Protein AF-A0A170SFW2-F1 (afdb_monomer_lite)

pLDDT: mean 87.63, std 12.03, range [42.94, 97.19]

Secondary structure (DSSP, 8-state):
----PPEEEEE-TT--EEEEEEETTEEEEEEE-SSS--GGGS-HHHHHHHTTS--SPPPS--SS------TTSTT---------

Organism: Ehrlichia ruminantium (NCBI:txid779)

Sequence (84 aa):
MLRKNKQLVGKDILGNRYYNSLTKTGEKRWVIYNGKVDPTKVPALWHIWLHYTDNQLPKLAEKNPHAPNLTGTKYAYHPQKF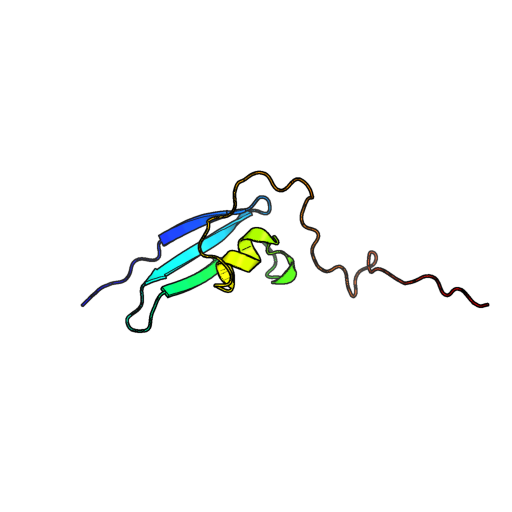FK

Structure (mmCIF, N/CA/C/O backbone):
data_AF-A0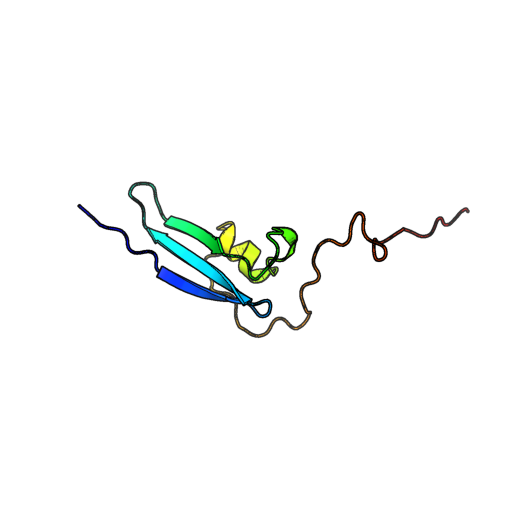A170SFW2-F1
#
_entry.id   AF-A0A170SFW2-F1
#
loop_
_atom_site.group_PDB
_atom_site.id
_atom_site.type_symbol
_atom_site.label_atom_id
_atom_site.label_alt_id
_atom_site.label_comp_id
_atom_site.label_asym_id
_atom_site.label_entity_id
_atom_site.label_seq_id
_atom_site.pdbx_PDB_ins_code
_atom_site.Cartn_x
_atom_site.Cartn_y
_atom_site.Cartn_z
_atom_site.occupancy
_atom_site.B_iso_or_equiv
_atom_site.auth_seq_id
_atom_site.auth_comp_id
_atom_site.auth_asym_id
_atom_site.auth_atom_id
_atom_site.pdbx_PDB_model_num
ATOM 1 N N . MET A 1 1 ? -18.433 -3.502 22.601 1.00 42.94 1 MET A N 1
ATOM 2 C CA . MET A 1 1 ? -17.439 -4.324 21.870 1.00 42.94 1 MET A CA 1
ATOM 3 C C . MET A 1 1 ? -17.530 -3.962 20.385 1.00 42.94 1 MET A C 1
ATOM 5 O O . MET A 1 1 ? -18.417 -4.452 19.707 1.00 42.94 1 MET A O 1
ATOM 9 N N . LEU A 1 2 ? -16.726 -3.015 19.881 1.00 51.91 2 LEU A N 1
ATOM 10 C CA . LEU A 1 2 ? -16.830 -2.575 18.477 1.00 51.91 2 LEU A CA 1
ATOM 11 C C . LEU A 1 2 ? -16.245 -3.651 17.554 1.00 51.91 2 LEU A C 1
ATOM 13 O O . LEU A 1 2 ? -15.028 -3.745 17.392 1.00 51.91 2 LEU A O 1
ATOM 17 N N . ARG A 1 3 ? -17.121 -4.477 16.976 1.00 48.34 3 ARG A N 1
ATOM 18 C CA . ARG A 1 3 ? -16.795 -5.401 15.888 1.00 48.34 3 ARG A CA 1
ATOM 19 C C . ARG A 1 3 ? -16.528 -4.546 14.648 1.00 48.34 3 ARG A C 1
ATOM 21 O O . ARG A 1 3 ? -17.444 -4.016 14.031 1.00 48.34 3 ARG A O 1
ATOM 28 N N . LYS A 1 4 ? -15.251 -4.292 14.379 1.00 58.47 4 LYS A N 1
ATOM 29 C CA . LYS A 1 4 ? -14.809 -3.364 13.339 1.00 58.47 4 LYS A CA 1
ATOM 30 C C . LYS A 1 4 ? -14.824 -4.081 11.997 1.00 58.47 4 LYS A C 1
ATOM 32 O O . LYS A 1 4 ? -13.962 -4.903 11.697 1.00 58.47 4 LYS A O 1
ATOM 37 N N . ASN A 1 5 ? -15.875 -3.811 11.233 1.00 70.62 5 ASN A N 1
ATOM 38 C CA . ASN A 1 5 ? -16.046 -4.357 9.899 1.00 70.62 5 ASN A CA 1
ATOM 39 C C . ASN A 1 5 ? -14.888 -3.895 9.006 1.00 70.62 5 ASN A C 1
ATOM 41 O O . ASN A 1 5 ? -14.410 -2.763 9.094 1.00 70.62 5 ASN A O 1
ATOM 45 N N . LYS A 1 6 ? -14.408 -4.812 8.172 1.00 81.25 6 LYS A N 1
ATOM 46 C CA . LYS A 1 6 ? -13.493 -4.521 7.072 1.00 81.25 6 LYS A CA 1
ATOM 47 C C . LYS A 1 6 ? -14.274 -3.736 6.020 1.00 81.25 6 LYS A C 1
ATOM 49 O O . LYS A 1 6 ? -15.227 -4.276 5.465 1.00 81.25 6 LYS A O 1
ATOM 54 N N . GLN A 1 7 ? -13.877 -2.497 5.746 1.00 92.69 7 GLN A N 1
ATOM 55 C CA . GLN A 1 7 ? -14.510 -1.664 4.727 1.00 92.69 7 GLN A CA 1
ATOM 56 C C . GLN A 1 7 ? -13.662 -1.678 3.457 1.00 92.69 7 GLN A C 1
ATOM 58 O O . GLN A 1 7 ? -12.454 -1.451 3.507 1.00 92.69 7 GLN A O 1
ATOM 63 N N . LEU A 1 8 ? -14.286 -1.992 2.318 1.00 94.56 8 LEU A N 1
ATOM 64 C CA . LEU A 1 8 ? -13.661 -1.814 1.009 1.00 94.56 8 LEU A CA 1
ATOM 65 C C . LEU A 1 8 ? -13.616 -0.316 0.708 1.00 94.56 8 LEU A C 1
ATOM 67 O O . LEU A 1 8 ? -14.656 0.335 0.674 1.00 94.56 8 LEU A O 1
ATOM 71 N N . VAL A 1 9 ? -12.412 0.202 0.497 1.00 95.00 9 VAL A N 1
ATOM 72 C CA . VAL A 1 9 ? -12.161 1.620 0.223 1.00 95.00 9 VAL A CA 1
ATOM 73 C C . VAL A 1 9 ? -12.147 1.880 -1.279 1.00 95.00 9 VAL A C 1
ATOM 75 O O . VAL A 1 9 ? -12.708 2.863 -1.747 1.00 95.00 9 VAL A O 1
ATOM 78 N N . GLY A 1 10 ? -11.535 0.981 -2.050 1.00 94.00 10 GLY A N 1
ATOM 79 C CA . GLY A 1 10 ? -11.498 1.105 -3.499 1.00 94.00 10 GLY A CA 1
ATOM 80 C C . GLY A 1 10 ? -10.706 0.002 -4.182 1.00 94.00 10 GLY A C 1
ATOM 81 O O . GLY A 1 10 ? -10.234 -0.952 -3.553 1.00 94.00 10 GLY A O 1
ATOM 82 N N . LYS A 1 11 ? -10.594 0.138 -5.500 1.00 94.12 11 LYS A N 1
ATOM 83 C CA . LYS A 1 11 ? -9.869 -0.766 -6.388 1.00 94.12 11 LYS A CA 1
ATOM 84 C C . LYS A 1 11 ? -9.023 0.073 -7.343 1.00 94.12 11 LYS A C 1
ATOM 86 O O . LYS A 1 11 ? -9.507 1.092 -7.829 1.00 94.12 11 LYS A O 1
ATOM 91 N N . ASP A 1 12 ? -7.790 -0.343 -7.599 1.00 91.81 12 ASP A N 1
ATOM 92 C CA . ASP A 1 12 ? -6.943 0.307 -8.603 1.00 91.81 12 ASP A CA 1
ATOM 93 C C . ASP A 1 12 ? -7.142 -0.272 -10.017 1.00 91.81 12 ASP A C 1
ATOM 95 O O . ASP A 1 12 ? -7.900 -1.225 -10.231 1.00 91.81 12 ASP A O 1
ATOM 99 N N . ILE A 1 13 ? -6.433 0.303 -10.991 1.00 87.88 13 ILE A N 1
ATOM 100 C CA . ILE A 1 13 ? -6.464 -0.121 -12.398 1.00 87.88 13 ILE A CA 1
ATOM 101 C C . ILE A 1 13 ? -5.906 -1.537 -12.622 1.00 87.88 13 ILE A C 1
ATOM 103 O O . ILE A 1 13 ? -6.290 -2.203 -13.579 1.00 87.88 13 ILE A O 1
ATOM 107 N N . LEU A 1 14 ? -5.025 -2.015 -11.737 1.00 89.69 14 LEU A N 1
ATOM 108 C CA . LEU A 1 14 ? -4.435 -3.359 -11.790 1.00 89.69 14 LEU A CA 1
ATOM 109 C C . LEU A 1 14 ? -5.334 -4.403 -11.111 1.00 89.69 14 LEU A C 1
ATOM 111 O O . LEU A 1 14 ? -5.119 -5.611 -11.224 1.00 89.69 14 LEU A O 1
ATOM 115 N N . GLY A 1 15 ? -6.371 -3.934 -10.427 1.00 92.31 15 GLY A N 1
ATOM 116 C CA . GLY A 1 15 ? -7.381 -4.706 -9.741 1.00 92.31 15 GLY A CA 1
ATOM 117 C C . GLY A 1 15 ? -7.091 -5.019 -8.279 1.00 92.31 15 GLY A C 1
ATOM 118 O O . GLY A 1 15 ? -7.858 -5.780 -7.679 1.00 92.31 15 GLY A O 1
ATOM 119 N N . ASN A 1 16 ? -6.043 -4.439 -7.693 1.00 95.38 16 ASN A N 1
ATOM 120 C CA . ASN A 1 16 ? -5.783 -4.547 -6.263 1.00 95.38 16 ASN A CA 1
ATOM 121 C C . ASN A 1 16 ? -6.922 -3.874 -5.489 1.00 95.38 16 ASN A C 1
ATOM 123 O O . ASN A 1 16 ? -7.429 -2.826 -5.889 1.00 95.38 16 ASN A O 1
ATOM 127 N N . ARG A 1 17 ? -7.346 -4.486 -4.381 1.00 96.12 17 ARG A N 1
ATOM 128 C CA . ARG A 1 17 ? -8.444 -3.989 -3.540 1.00 96.12 17 ARG A CA 1
ATOM 129 C C . ARG A 1 17 ? -7.904 -3.479 -2.217 1.00 96.12 17 ARG A C 1
ATOM 131 O O . ARG A 1 17 ? -7.217 -4.217 -1.512 1.00 96.12 17 ARG A O 1
ATOM 138 N N . TYR A 1 18 ? -8.274 -2.260 -1.863 1.00 96.50 18 TYR A N 1
ATOM 139 C CA . TYR A 1 18 ? -7.791 -1.566 -0.677 1.00 96.50 18 TYR A CA 1
ATOM 140 C C . TYR A 1 18 ? -8.872 -1.535 0.384 1.00 96.50 18 TYR A C 1
ATOM 142 O O . TYR A 1 18 ? -10.043 -1.290 0.091 1.00 96.50 18 TYR A O 1
ATOM 150 N N . TYR A 1 19 ? -8.475 -1.800 1.620 1.00 96.31 19 TYR A N 1
ATOM 151 C CA . TYR A 1 19 ? -9.379 -1.888 2.751 1.00 96.31 19 TYR A CA 1
ATOM 152 C C . TYR A 1 19 ? -8.852 -1.072 3.910 1.00 96.31 19 TYR A C 1
ATOM 154 O O . TYR A 1 19 ? -7.639 -0.956 4.101 1.00 96.31 19 TYR A O 1
ATOM 162 N N . ASN A 1 20 ? -9.775 -0.586 4.725 1.00 95.38 20 ASN A N 1
ATOM 163 C CA . ASN A 1 20 ? -9.452 -0.079 6.035 1.00 95.38 20 ASN A CA 1
ATOM 164 C C . ASN A 1 20 ? -10.376 -0.663 7.101 1.00 95.38 20 ASN A C 1
ATOM 166 O O . ASN A 1 20 ? -11.427 -1.259 6.842 1.00 95.38 20 ASN A O 1
ATOM 170 N N . SER A 1 21 ? -9.931 -0.525 8.338 1.00 94.06 21 SER A N 1
ATOM 171 C CA . SER A 1 21 ? -10.758 -0.764 9.502 1.00 94.06 21 SER A CA 1
ATOM 172 C C . SER A 1 21 ? -10.218 0.062 10.652 1.00 94.06 21 SER A C 1
ATOM 174 O O . SER A 1 21 ? -9.022 0.041 10.947 1.00 94.06 21 SER A O 1
ATOM 176 N N . LEU A 1 22 ? -11.095 0.794 11.329 1.00 91.62 22 LEU A N 1
ATOM 177 C CA . LEU A 1 22 ? -10.729 1.426 12.588 1.00 91.62 22 LEU A CA 1
ATOM 178 C C . LEU A 1 22 ? -10.409 0.303 13.576 1.00 91.62 22 LEU A C 1
ATOM 180 O O . LEU A 1 22 ? -11.211 -0.602 13.698 1.00 91.62 22 LEU A O 1
ATOM 184 N N . THR A 1 23 ? -9.365 0.389 14.396 1.00 87.88 23 THR A N 1
ATOM 185 C CA . THR A 1 23 ? -9.085 -0.516 15.540 1.00 87.88 23 THR A CA 1
ATOM 186 C C . THR A 1 23 ? -9.087 0.243 16.866 1.00 87.88 23 THR A C 1
ATOM 188 O O . THR A 1 23 ? -9.384 1.435 16.868 1.00 87.88 23 THR A O 1
ATOM 191 N N . LYS A 1 24 ? -8.897 -0.427 18.012 1.00 87.69 24 LYS A N 1
ATOM 192 C CA . LYS A 1 24 ? -8.755 0.286 19.299 1.00 87.69 24 LYS A CA 1
ATOM 193 C C . LYS A 1 24 ? -7.509 1.181 19.313 1.00 87.69 24 LYS A C 1
ATOM 195 O O . LYS A 1 24 ? -7.492 2.172 20.023 1.00 87.69 24 LYS A O 1
ATOM 200 N N . THR A 1 25 ? -6.502 0.830 18.516 1.00 88.50 25 THR A N 1
ATOM 201 C CA . THR A 1 25 ? -5.194 1.492 18.450 1.00 88.50 25 THR A CA 1
ATOM 202 C C . THR A 1 25 ? -5.057 2.411 17.230 1.00 88.50 25 THR A C 1
ATOM 204 O O . THR A 1 25 ? -3.943 2.754 16.864 1.00 88.50 25 THR A O 1
ATOM 207 N N . GLY A 1 26 ? -6.161 2.763 16.558 1.00 89.19 26 GLY A N 1
ATOM 208 C CA . GLY A 1 26 ? -6.153 3.595 15.344 1.00 89.19 26 GLY A CA 1
ATOM 209 C C . GLY A 1 26 ? -6.602 2.862 14.078 1.00 89.19 26 GLY A C 1
ATOM 210 O O . GLY A 1 26 ? -7.014 1.702 14.130 1.00 89.19 26 GLY A O 1
ATOM 211 N N . GLU A 1 27 ? -6.585 3.548 12.937 1.00 92.25 27 GLU A N 1
ATOM 212 C CA . GLU A 1 27 ? -6.939 2.977 11.631 1.00 92.25 27 GLU A CA 1
ATOM 213 C C . GLU A 1 27 ? -5.880 1.970 11.162 1.00 92.25 27 GLU A C 1
ATOM 215 O O . GLU A 1 27 ? -4.685 2.193 11.324 1.00 92.25 27 GLU A O 1
ATOM 220 N N . LYS A 1 28 ? -6.318 0.851 10.579 1.00 94.25 28 LYS A N 1
ATOM 221 C CA . LYS A 1 28 ? -5.457 -0.076 9.842 1.00 94.25 28 LYS A CA 1
ATOM 222 C C . LYS A 1 28 ? -5.864 -0.092 8.379 1.00 94.25 28 LYS A C 1
ATOM 224 O O . LYS A 1 28 ? -7.045 -0.284 8.094 1.00 94.25 28 LYS A O 1
ATOM 229 N N . ARG A 1 29 ? -4.889 0.049 7.481 1.00 96.25 29 ARG A N 1
ATOM 230 C CA . ARG A 1 29 ? -5.035 -0.026 6.021 1.00 96.25 29 ARG A CA 1
ATOM 231 C C . ARG A 1 29 ? -4.275 -1.228 5.474 1.00 96.25 29 ARG A C 1
ATOM 233 O O . ARG A 1 29 ? -3.202 -1.561 5.972 1.00 96.25 29 ARG A O 1
ATOM 240 N N . TRP A 1 30 ? -4.840 -1.904 4.481 1.00 96.38 30 TRP A N 1
ATOM 241 C CA . TRP A 1 30 ? -4.171 -3.009 3.794 1.00 96.38 30 TRP A CA 1
ATOM 242 C C . TRP A 1 30 ? -4.687 -3.186 2.369 1.00 96.38 30 TRP A C 1
ATOM 244 O O . TRP A 1 30 ? -5.775 -2.732 2.011 1.00 96.38 30 TRP A O 1
ATOM 254 N N . VAL A 1 31 ? -3.901 -3.894 1.563 1.00 97.19 31 VAL A N 1
ATOM 255 C CA . VAL A 1 31 ? -4.208 -4.213 0.169 1.00 97.19 31 VAL A CA 1
ATOM 256 C C . VAL A 1 31 ? -4.343 -5.724 -0.013 1.00 97.19 31 VAL A C 1
ATOM 258 O O . VAL A 1 31 ? -3.625 -6.512 0.602 1.00 97.19 31 VAL A O 1
ATOM 261 N N . ILE A 1 32 ? -5.288 -6.135 -0.855 1.00 96.69 32 ILE A N 1
ATOM 262 C CA . ILE A 1 32 ? -5.378 -7.487 -1.406 1.00 96.69 32 ILE A CA 1
ATOM 263 C C . ILE A 1 32 ? -5.013 -7.392 -2.880 1.00 96.69 32 ILE A C 1
ATOM 265 O O . ILE A 1 32 ? -5.763 -6.807 -3.667 1.00 96.69 32 ILE A O 1
ATOM 269 N N . TYR A 1 33 ? -3.866 -7.968 -3.231 1.00 96.88 33 TYR A N 1
ATOM 270 C CA . TYR A 1 33 ? -3.338 -7.940 -4.588 1.00 96.88 33 TYR A CA 1
ATOM 271 C C . TYR A 1 33 ? -4.205 -8.741 -5.560 1.00 96.88 33 TYR A C 1
ATOM 273 O O . TYR A 1 33 ? -4.787 -9.767 -5.200 1.00 96.88 33 TYR A O 1
ATOM 281 N N . ASN A 1 34 ? -4.253 -8.282 -6.808 1.00 95.12 34 ASN A N 1
ATOM 282 C CA . ASN A 1 34 ? -4.777 -9.061 -7.918 1.00 95.12 34 ASN A CA 1
ATOM 283 C C . ASN A 1 34 ? -3.662 -9.937 -8.514 1.00 95.12 34 ASN A C 1
ATOM 285 O O . ASN A 1 34 ? -2.663 -9.436 -9.034 1.00 95.12 34 ASN A O 1
ATOM 289 N N . GLY A 1 35 ? -3.820 -11.258 -8.432 1.00 93.94 35 GLY A N 1
ATOM 290 C CA . GLY A 1 35 ? -2.817 -12.216 -8.899 1.00 93.94 35 GLY A CA 1
ATOM 291 C C . GLY A 1 35 ? -1.588 -12.298 -7.984 1.00 93.94 35 GLY A C 1
ATOM 292 O O . GLY A 1 35 ? -1.713 -12.346 -6.761 1.00 93.94 35 GLY A O 1
ATOM 293 N N . LYS A 1 36 ? -0.385 -12.362 -8.577 1.00 93.00 36 LYS A N 1
ATOM 294 C CA . LYS A 1 36 ? 0.872 -12.531 -7.826 1.00 93.00 36 LYS A CA 1
ATOM 295 C C . LYS A 1 36 ? 1.111 -11.353 -6.878 1.00 93.00 36 LYS A C 1
ATOM 297 O O . LYS A 1 36 ? 1.202 -10.214 -7.346 1.00 93.00 36 LYS A O 1
ATOM 302 N N . VAL A 1 37 ? 1.287 -11.675 -5.594 1.00 94.94 37 VAL A N 1
ATOM 303 C CA . VAL A 1 37 ? 1.649 -10.739 -4.523 1.00 94.94 37 VAL A CA 1
ATOM 304 C C . VAL A 1 37 ? 3.003 -10.113 -4.830 1.00 94.94 37 VAL A C 1
ATOM 306 O O . VAL A 1 37 ? 4.014 -10.806 -4.920 1.00 94.94 37 VAL A O 1
ATOM 309 N N . ASP A 1 38 ? 2.991 -8.800 -5.017 1.00 93.69 38 ASP A N 1
ATOM 310 C CA . ASP A 1 38 ? 4.170 -7.992 -5.293 1.00 93.69 38 ASP A CA 1
ATOM 311 C C . ASP A 1 38 ? 3.888 -6.561 -4.808 1.00 93.69 38 ASP A C 1
ATOM 313 O O . ASP A 1 38 ? 3.056 -5.873 -5.409 1.00 93.69 38 ASP A O 1
ATOM 317 N N . PRO A 1 39 ? 4.544 -6.106 -3.724 1.00 93.62 39 PRO A N 1
ATOM 318 C CA . PRO A 1 39 ? 4.342 -4.766 -3.176 1.00 93.62 39 PRO A CA 1
ATOM 319 C C . PRO A 1 39 ? 4.604 -3.647 -4.178 1.00 93.62 39 PRO A C 1
ATOM 321 O O . PRO A 1 39 ? 3.982 -2.590 -4.107 1.00 93.62 39 PRO A O 1
ATOM 324 N N . THR A 1 40 ? 5.475 -3.891 -5.157 1.00 94.56 40 THR A N 1
ATOM 325 C CA . THR A 1 40 ? 5.829 -2.894 -6.166 1.00 94.56 40 THR A CA 1
ATOM 326 C C . THR A 1 40 ? 4.732 -2.690 -7.202 1.00 94.56 40 THR A C 1
ATOM 328 O O . THR A 1 40 ? 4.851 -1.792 -8.022 1.00 94.56 40 THR A O 1
ATOM 331 N N . LYS A 1 41 ? 3.641 -3.469 -7.168 1.00 93.50 41 LYS A N 1
ATOM 332 C CA . LYS A 1 41 ? 2.455 -3.266 -8.014 1.00 93.50 41 LYS A CA 1
ATOM 333 C C . LYS A 1 41 ? 1.463 -2.247 -7.460 1.00 93.50 41 LYS A C 1
ATOM 335 O O . LYS A 1 41 ? 0.463 -1.997 -8.118 1.00 93.50 41 LYS A O 1
ATOM 340 N N . VAL A 1 42 ? 1.671 -1.700 -6.265 1.00 94.50 42 VAL A N 1
ATOM 341 C CA . VAL A 1 42 ? 0.791 -0.657 -5.720 1.00 94.50 42 VAL A CA 1
ATOM 342 C C . VAL A 1 42 ? 1.056 0.663 -6.464 1.00 94.50 42 VAL A C 1
ATOM 344 O O . VAL A 1 42 ? 2.193 1.130 -6.421 1.00 94.50 42 VAL A O 1
ATOM 347 N N . PRO A 1 43 ? 0.050 1.285 -7.115 1.00 93.31 43 PRO A N 1
ATOM 348 C CA . PRO A 1 43 ? 0.217 2.585 -7.769 1.00 93.31 43 PRO A CA 1
ATOM 349 C C . PRO A 1 43 ? 0.584 3.695 -6.787 1.00 93.31 43 PRO A C 1
ATOM 351 O O . PRO A 1 43 ? 0.264 3.615 -5.598 1.00 93.31 43 PRO A O 1
ATOM 354 N N . ALA A 1 44 ? 1.207 4.760 -7.290 1.00 91.94 44 ALA A N 1
ATOM 355 C CA . ALA A 1 44 ? 1.781 5.819 -6.464 1.00 91.94 44 ALA A CA 1
ATOM 356 C C . ALA A 1 44 ? 0.765 6.456 -5.500 1.00 91.94 44 ALA A C 1
ATOM 358 O O . ALA A 1 44 ? 1.039 6.566 -4.304 1.00 91.94 44 ALA A O 1
ATOM 359 N N . LEU A 1 45 ? -0.432 6.823 -5.975 1.00 91.75 45 LEU A N 1
ATOM 360 C CA . LEU A 1 45 ? -1.438 7.449 -5.109 1.00 91.75 45 LEU A CA 1
ATOM 361 C C . LEU A 1 45 ? -1.972 6.478 -4.047 1.00 91.75 45 LEU A C 1
ATOM 363 O O . LEU A 1 45 ? -2.163 6.849 -2.888 1.00 91.75 45 LEU A O 1
ATOM 367 N N . TRP A 1 46 ? -2.169 5.211 -4.414 1.00 94.31 46 TRP A N 1
ATOM 368 C CA . TRP A 1 46 ? -2.567 4.181 -3.456 1.00 94.31 46 TRP A CA 1
ATOM 369 C C . TRP A 1 46 ? -1.470 3.880 -2.436 1.00 94.31 46 TRP A C 1
ATOM 371 O O . TRP A 1 46 ? -1.791 3.585 -1.288 1.00 94.31 46 TRP A O 1
ATOM 381 N N . HIS A 1 47 ? -0.197 3.988 -2.819 1.00 94.81 47 HIS A N 1
ATOM 382 C CA . HIS A 1 47 ? 0.936 3.852 -1.909 1.00 94.81 47 HIS A CA 1
ATOM 383 C C . HIS A 1 47 ? 0.937 4.975 -0.862 1.00 94.81 47 HIS A C 1
ATOM 385 O O . HIS A 1 47 ? 1.032 4.699 0.331 1.00 94.81 47 HIS A O 1
ATOM 391 N N . ILE A 1 48 ? 0.746 6.231 -1.281 1.00 95.00 48 ILE A N 1
ATOM 392 C CA . ILE A 1 48 ? 0.631 7.391 -0.376 1.00 95.00 48 ILE A CA 1
ATOM 393 C C . ILE A 1 48 ? -0.480 7.166 0.661 1.00 95.00 48 ILE A C 1
ATOM 395 O O . ILE A 1 48 ? -0.253 7.336 1.863 1.00 95.00 48 ILE A O 1
ATOM 399 N N . TRP A 1 49 ? -1.657 6.726 0.206 1.00 95.31 49 TRP A N 1
ATOM 400 C CA . TRP A 1 49 ? -2.785 6.434 1.090 1.00 95.31 49 TRP A CA 1
ATOM 401 C C . TRP A 1 49 ? -2.503 5.251 2.025 1.00 95.31 49 TRP A C 1
ATOM 403 O O . TRP A 1 49 ? -2.749 5.325 3.230 1.00 95.31 49 TRP A O 1
ATOM 413 N N . LEU A 1 50 ? -1.961 4.152 1.501 1.00 96.44 50 LEU A N 1
ATOM 414 C CA . LEU A 1 50 ? -1.685 2.941 2.275 1.00 96.44 50 LEU A CA 1
ATOM 415 C C . LEU A 1 50 ? -0.665 3.191 3.398 1.00 96.44 50 LEU A C 1
ATOM 417 O O . LEU A 1 50 ? -0.781 2.598 4.469 1.00 96.44 50 LEU A O 1
ATOM 421 N N . HIS A 1 51 ? 0.291 4.093 3.162 1.00 96.44 51 HIS A N 1
ATOM 422 C CA . HIS A 1 51 ? 1.362 4.459 4.090 1.00 96.44 51 HIS A CA 1
ATOM 423 C C . HIS A 1 51 ? 1.064 5.707 4.939 1.00 96.44 51 HIS A C 1
ATOM 425 O O . HIS A 1 51 ? 1.978 6.265 5.540 1.00 96.44 51 HIS A O 1
ATOM 431 N N . TYR A 1 52 ? -0.201 6.135 5.026 1.00 95.06 52 TYR A N 1
ATOM 432 C CA . TYR A 1 52 ? -0.649 7.257 5.870 1.00 95.06 52 TYR A CA 1
ATOM 433 C C . TYR A 1 52 ? 0.038 8.601 5.576 1.00 95.06 52 TYR A C 1
ATOM 435 O O . TYR A 1 52 ? 0.048 9.485 6.428 1.00 95.06 52 TYR A O 1
ATOM 443 N N . THR A 1 53 ? 0.616 8.769 4.384 1.00 96.44 53 THR A N 1
ATO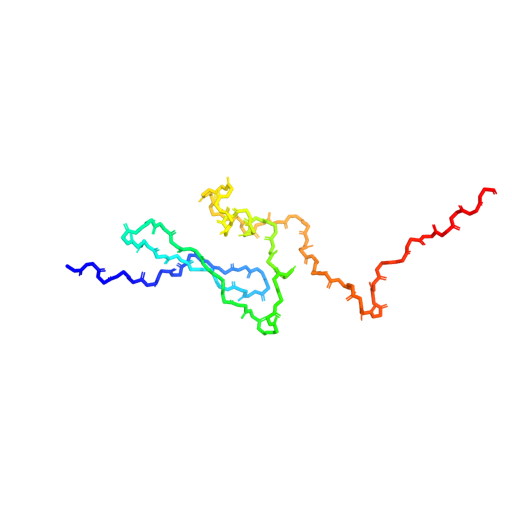M 444 C CA . THR A 1 53 ? 1.247 10.037 3.986 1.00 96.44 53 THR A CA 1
ATOM 445 C C . THR A 1 53 ? 0.188 11.086 3.641 1.00 96.44 53 THR A C 1
ATOM 447 O O . THR A 1 53 ? 0.340 12.253 3.982 1.00 96.44 53 THR A O 1
ATOM 450 N N . ASP A 1 54 ? -0.914 10.655 3.024 1.00 93.19 54 ASP A N 1
ATOM 451 C CA . ASP A 1 54 ? -2.123 11.452 2.805 1.00 93.19 54 ASP A CA 1
ATOM 452 C C . ASP A 1 54 ? -3.357 10.564 3.053 1.00 93.19 54 ASP A C 1
ATOM 454 O O . ASP A 1 54 ? -3.324 9.343 2.876 1.00 93.19 54 ASP A O 1
ATOM 458 N N . ASN A 1 55 ? -4.454 11.168 3.498 1.00 91.75 55 ASN A N 1
ATOM 459 C CA . ASN A 1 55 ? -5.740 10.510 3.698 1.00 91.75 55 ASN A CA 1
ATOM 460 C C . ASN A 1 55 ? -6.680 10.660 2.496 1.00 91.75 55 ASN A C 1
ATOM 462 O O . ASN A 1 55 ? -7.724 10.006 2.467 1.00 91.75 55 ASN A O 1
ATOM 466 N N . GLN A 1 56 ? -6.333 11.492 1.509 1.00 90.50 56 GLN A N 1
ATOM 467 C CA . GLN A 1 56 ? -7.104 11.620 0.278 1.00 90.50 56 GLN A CA 1
ATOM 468 C C . GLN A 1 56 ? -7.140 10.295 -0.489 1.00 90.50 56 GLN A C 1
ATOM 470 O O . GLN A 1 56 ? -6.117 9.646 -0.711 1.00 90.50 56 GLN A O 1
ATOM 475 N N . LEU A 1 57 ? -8.343 9.895 -0.906 1.00 88.31 57 LEU A N 1
ATOM 476 C CA . LEU A 1 57 ? -8.504 8.722 -1.754 1.00 88.31 57 LEU A CA 1
ATOM 477 C C . LEU A 1 57 ? -7.985 9.018 -3.167 1.00 88.31 57 LEU A C 1
ATOM 479 O O . LEU A 1 57 ? -8.304 10.078 -3.719 1.00 88.31 57 LEU A O 1
ATOM 483 N N . PRO A 1 58 ? -7.239 8.084 -3.779 1.00 83.88 58 PRO A N 1
ATOM 484 C CA . PRO A 1 58 ? -6.758 8.236 -5.145 1.00 83.88 58 PRO A CA 1
ATOM 485 C C . PRO A 1 58 ? -7.906 8.483 -6.122 1.00 83.88 58 PRO A C 1
ATOM 487 O O . PRO A 1 58 ? -8.892 7.743 -6.146 1.00 83.88 58 PRO A O 1
ATOM 490 N N . LYS A 1 59 ? -7.775 9.515 -6.957 1.00 78.06 59 LYS A N 1
ATOM 491 C CA . LYS A 1 59 ? -8.693 9.739 -8.080 1.00 78.06 59 LYS A CA 1
ATOM 492 C C . LYS A 1 59 ? -8.326 8.796 -9.226 1.00 78.06 59 LYS A C 1
ATOM 494 O O . LYS A 1 59 ? -7.157 8.492 -9.432 1.00 78.06 59 LYS A O 1
ATOM 499 N N . LEU A 1 60 ? -9.329 8.370 -9.994 1.00 66.69 60 LEU A N 1
ATOM 500 C CA . LEU A 1 60 ? -9.213 7.314 -11.011 1.00 66.69 60 LEU A C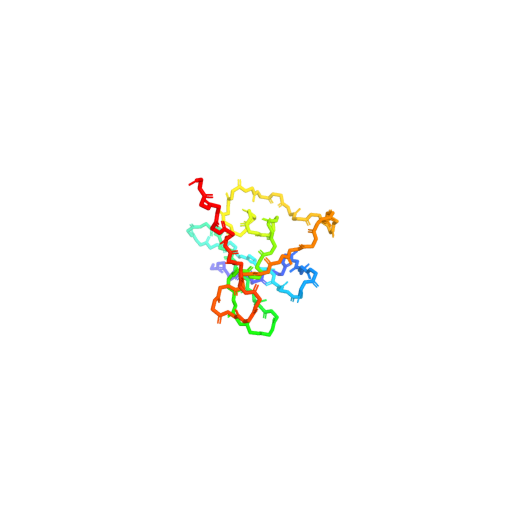A 1
ATOM 501 C C . LEU A 1 60 ? -8.229 7.626 -12.163 1.00 66.69 60 LEU A C 1
ATOM 503 O O . LEU A 1 60 ? -7.859 6.724 -12.904 1.00 66.69 60 LEU A O 1
ATOM 507 N N . ALA A 1 61 ? -7.804 8.879 -12.333 1.00 61.31 61 ALA A N 1
ATOM 508 C CA . ALA A 1 61 ? -7.035 9.322 -13.492 1.00 61.31 61 ALA A CA 1
ATOM 509 C C . ALA A 1 61 ? -5.574 9.646 -13.136 1.00 61.31 61 ALA A C 1
ATOM 511 O O . ALA A 1 61 ? -5.199 10.812 -13.006 1.00 61.31 61 ALA A O 1
ATOM 512 N N . GLU A 1 62 ? -4.731 8.620 -13.011 1.00 64.06 62 GLU A N 1
ATOM 513 C CA . GLU A 1 62 ? -3.281 8.810 -13.132 1.00 64.06 62 GLU A CA 1
ATOM 514 C C . GLU A 1 62 ? -2.932 8.952 -14.624 1.00 64.06 62 GLU A C 1
ATOM 516 O O . GLU A 1 62 ? -3.299 8.108 -15.440 1.00 64.06 62 GLU A O 1
ATOM 521 N N . LYS A 1 63 ? -2.244 10.038 -15.005 1.00 66.31 63 LYS A N 1
ATOM 522 C CA . LYS A 1 63 ? -1.836 10.278 -16.406 1.00 66.31 63 LYS A CA 1
ATOM 523 C C . LYS A 1 63 ? -0.754 9.305 -16.890 1.00 66.31 63 LYS A C 1
ATOM 525 O O . LYS A 1 63 ? -0.652 9.073 -18.089 1.00 66.31 63 LYS A O 1
ATOM 530 N N . ASN A 1 64 ? 0.030 8.748 -15.966 1.00 71.38 64 ASN A N 1
ATOM 531 C CA . ASN A 1 64 ? 1.115 7.816 -16.253 1.00 71.38 6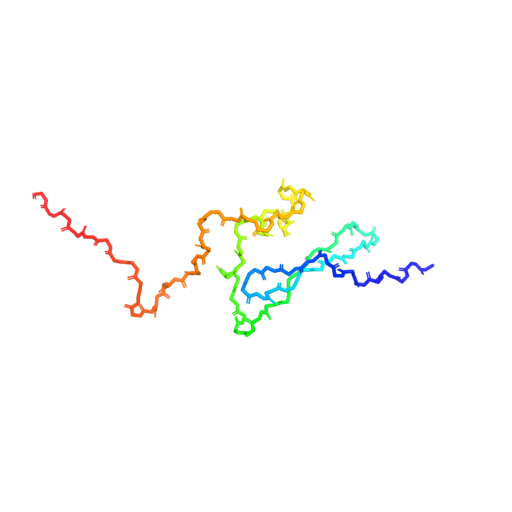4 ASN A CA 1
ATOM 532 C C . ASN A 1 64 ? 0.785 6.453 -15.632 1.00 71.38 64 ASN A C 1
ATOM 534 O O . ASN A 1 64 ? 0.639 6.388 -14.411 1.00 71.38 64 ASN A O 1
ATOM 538 N N . PRO A 1 65 ? 0.678 5.376 -16.427 1.00 78.88 65 PRO A N 1
ATOM 539 C CA . PRO A 1 65 ? 0.445 4.041 -15.895 1.00 78.88 65 PRO A CA 1
ATOM 540 C C . PRO A 1 65 ? 1.579 3.608 -14.966 1.00 78.88 65 PRO A C 1
ATOM 542 O O . PRO A 1 65 ? 2.757 3.746 -15.299 1.00 78.88 65 PRO A O 1
ATOM 545 N N . HIS A 1 66 ? 1.218 3.045 -13.815 1.00 84.88 66 HIS A N 1
ATOM 546 C CA . HIS A 1 66 ? 2.185 2.478 -12.883 1.00 84.88 66 HIS A CA 1
ATOM 547 C C . HIS A 1 66 ? 2.906 1.267 -13.490 1.00 84.88 66 HIS A C 1
ATOM 549 O O . HIS A 1 66 ? 2.261 0.338 -13.982 1.00 84.88 66 HIS A O 1
ATOM 555 N N . ALA A 1 67 ? 4.238 1.251 -13.402 1.00 87.69 67 ALA A N 1
ATOM 556 C CA . ALA A 1 67 ? 5.071 0.118 -13.791 1.00 87.69 67 ALA A CA 1
ATOM 557 C C . ALA A 1 67 ? 5.668 -0.547 -12.535 1.00 87.69 67 ALA A C 1
ATOM 559 O O . ALA A 1 67 ? 6.286 0.145 -11.723 1.00 87.69 67 ALA A O 1
ATOM 560 N N . PRO A 1 68 ? 5.505 -1.872 -12.350 1.00 90.50 68 PRO A N 1
ATOM 561 C CA . PRO A 1 68 ? 6.096 -2.576 -11.216 1.00 90.50 68 PRO A CA 1
ATOM 562 C C . PRO A 1 68 ? 7.619 -2.698 -11.349 1.00 90.50 68 PRO A C 1
ATOM 564 O O . PRO A 1 68 ? 8.193 -2.437 -12.407 1.00 90.50 68 PRO A O 1
ATOM 567 N N . ASN A 1 69 ? 8.284 -3.149 -10.284 1.00 93.75 69 ASN A N 1
ATOM 568 C CA . ASN A 1 69 ? 9.724 -3.378 -10.314 1.00 93.75 69 ASN A CA 1
ATOM 569 C C . ASN A 1 69 ? 10.074 -4.556 -11.239 1.00 93.75 69 ASN A C 1
ATOM 571 O O . ASN A 1 69 ? 9.608 -5.677 -11.044 1.00 93.75 69 ASN A O 1
ATOM 575 N N . LEU A 1 70 ? 10.938 -4.301 -12.223 1.00 93.81 70 LEU A N 1
ATOM 576 C CA . LEU A 1 70 ? 11.364 -5.283 -13.227 1.00 93.81 70 LEU A CA 1
ATOM 577 C C . LEU A 1 70 ? 12.732 -5.915 -12.922 1.00 93.81 70 LEU A C 1
ATOM 579 O O . LEU A 1 70 ? 13.259 -6.664 -13.749 1.00 93.81 70 LEU A O 1
ATOM 583 N N . THR A 1 71 ? 13.319 -5.631 -11.757 1.00 93.25 71 THR A N 1
ATOM 584 C CA . THR A 1 71 ? 14.612 -6.195 -11.333 1.00 93.25 71 THR A CA 1
ATOM 585 C C . THR A 1 71 ? 14.598 -7.726 -11.395 1.00 93.25 71 THR A C 1
ATOM 587 O O . THR A 1 71 ? 13.624 -8.367 -11.006 1.00 93.25 71 THR A O 1
ATOM 590 N N . GLY A 1 72 ? 15.683 -8.325 -11.896 1.00 91.56 72 GLY A N 1
ATOM 591 C CA . GLY A 1 72 ? 15.805 -9.782 -12.027 1.00 91.56 72 GLY A CA 1
ATOM 592 C C . GLY A 1 72 ? 14.954 -10.400 -13.145 1.00 91.56 72 GLY A C 1
ATOM 593 O O . GLY A 1 72 ? 14.883 -11.621 -13.247 1.00 91.56 72 GLY A O 1
ATOM 594 N N . THR A 1 73 ? 14.315 -9.586 -13.993 1.00 92.69 73 THR A N 1
ATOM 595 C CA . THR A 1 73 ? 13.615 -10.045 -15.203 1.00 92.69 73 THR A CA 1
ATOM 596 C C . THR A 1 73 ? 14.407 -9.700 -16.464 1.00 92.69 73 THR A C 1
ATOM 598 O O . THR A 1 73 ? 15.307 -8.864 -16.437 1.00 92.69 73 THR A O 1
ATOM 601 N N . LYS A 1 74 ? 14.010 -10.271 -17.610 1.00 94.62 74 LYS A N 1
ATOM 602 C CA . LYS A 1 74 ? 14.560 -9.908 -18.930 1.00 94.62 74 LYS A CA 1
ATOM 603 C C . LYS A 1 74 ? 14.325 -8.442 -19.337 1.00 94.62 74 LYS A C 1
ATOM 605 O O . LYS A 1 74 ? 14.893 -7.997 -20.324 1.00 94.62 74 LYS A O 1
ATOM 610 N N . TYR A 1 75 ? 13.471 -7.719 -18.608 1.00 93.56 75 TYR A N 1
ATOM 611 C CA . TYR A 1 75 ? 13.143 -6.310 -18.835 1.00 93.56 75 TYR A CA 1
ATOM 612 C C . TYR A 1 75 ? 13.773 -5.380 -17.784 1.00 93.56 75 TYR A C 1
ATOM 614 O O . TYR A 1 75 ? 13.370 -4.224 -17.669 1.00 93.56 75 TYR A O 1
ATOM 622 N N . ALA A 1 76 ? 14.714 -5.878 -16.975 1.00 94.25 76 ALA A N 1
ATOM 623 C CA . ALA A 1 76 ? 15.414 -5.057 -15.997 1.00 94.25 76 ALA A CA 1
ATOM 624 C C . ALA A 1 76 ? 16.164 -3.903 -16.686 1.00 94.25 76 ALA A C 1
ATOM 626 O O . ALA A 1 76 ? 16.754 -4.066 -17.755 1.00 94.25 76 ALA A O 1
ATOM 627 N N . TYR A 1 77 ? 16.148 -2.725 -16.063 1.00 92.06 77 TYR A N 1
ATOM 628 C CA . TYR A 1 77 ? 16.928 -1.587 -16.537 1.00 92.06 77 TYR A CA 1
ATOM 629 C C . TYR A 1 77 ? 18.423 -1.823 -16.282 1.00 92.06 77 TYR A C 1
ATOM 631 O O . TYR A 1 77 ? 18.827 -2.108 -15.153 1.00 92.06 77 TYR A O 1
ATOM 639 N N . HIS A 1 78 ? 19.241 -1.653 -17.321 1.00 90.00 78 HIS A N 1
ATOM 640 C CA . HIS A 1 78 ? 20.699 -1.688 -17.241 1.00 90.00 78 HIS A CA 1
ATOM 641 C C . HIS A 1 78 ? 21.256 -0.347 -17.738 1.00 90.00 78 HIS A C 1
ATOM 643 O O . HIS A 1 78 ? 21.041 -0.005 -18.903 1.00 90.00 78 HIS A O 1
ATOM 649 N N . PRO A 1 79 ? 21.950 0.432 -16.891 1.00 91.00 79 PRO A N 1
ATOM 650 C CA . PRO A 1 79 ? 22.490 1.720 -17.305 1.00 91.00 79 PRO A CA 1
ATOM 651 C C . PRO A 1 79 ? 23.572 1.534 -18.373 1.00 91.00 79 PRO A C 1
ATOM 653 O O . PRO A 1 79 ? 24.412 0.634 -18.275 1.00 91.00 79 PRO A O 1
ATOM 656 N N . GLN A 1 80 ? 23.575 2.407 -19.381 1.00 87.44 80 GLN A N 1
ATOM 657 C CA . GLN A 1 80 ? 24.654 2.445 -20.363 1.00 87.44 80 GLN A CA 1
ATOM 658 C C . GLN A 1 80 ? 25.956 2.855 -19.671 1.00 87.44 80 GLN A C 1
ATOM 660 O O . GLN A 1 80 ? 26.012 3.859 -18.958 1.00 87.44 80 GLN A O 1
ATOM 665 N N . LYS A 1 81 ? 27.017 2.071 -19.879 1.00 82.06 81 LYS A N 1
ATOM 666 C CA . LYS A 1 81 ? 28.361 2.448 -19.443 1.00 82.06 81 LYS A CA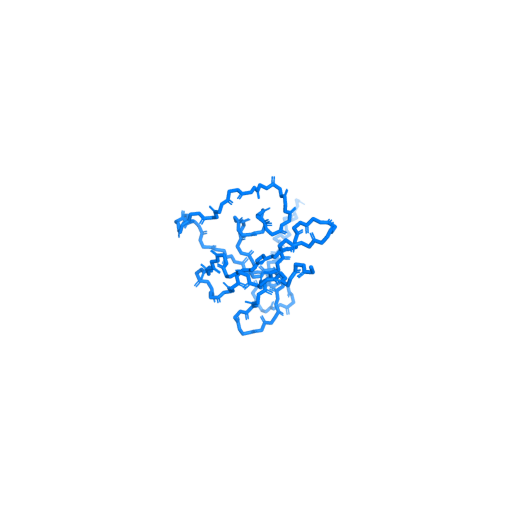 1
ATOM 667 C C . LYS A 1 81 ? 28.908 3.468 -20.435 1.00 82.06 81 LYS A C 1
ATOM 669 O O . LYS A 1 81 ? 29.423 3.092 -21.483 1.00 82.06 81 LYS A O 1
ATOM 674 N N . PHE A 1 82 ? 28.785 4.750 -20.114 1.00 79.25 82 PHE A N 1
ATOM 675 C CA . PHE A 1 82 ? 29.544 5.785 -20.808 1.00 79.25 82 PHE A CA 1
ATOM 676 C C . PHE A 1 82 ? 30.982 5.738 -20.285 1.00 79.25 82 PHE A C 1
ATOM 678 O O . PHE A 1 82 ? 31.261 6.213 -19.185 1.00 79.25 82 PHE A O 1
ATOM 685 N N . PHE A 1 83 ? 31.882 5.111 -21.041 1.00 72.25 83 PHE A N 1
ATOM 686 C CA . PHE A 1 83 ? 33.315 5.304 -20.840 1.00 72.25 83 PHE A CA 1
ATOM 687 C C . PHE A 1 83 ? 33.680 6.662 -21.454 1.00 72.25 83 PHE A C 1
ATOM 689 O O . PHE A 1 83 ? 33.340 6.916 -22.609 1.00 72.25 83 PHE A O 1
ATOM 696 N N . LYS A 1 84 ? 34.274 7.547 -20.646 1.00 59.88 84 LYS A N 1
ATOM 697 C CA . LYS A 1 84 ? 34.908 8.784 -21.120 1.00 59.88 84 LYS A CA 1
ATOM 698 C C . LYS A 1 84 ? 36.285 8.478 -21.684 1.00 59.88 84 LYS A C 1
ATOM 700 O O . LYS A 1 84 ? 36.948 7.594 -21.098 1.00 59.88 84 LYS A O 1
#

Radius of gyration: 16.98 Å; chains: 1; bounding box: 52×24×43 Å

Foldseek 3Di:
DDPWDWDFPDAAPQGKTKTWTADPVGIAIDIDGDPDDDPQQQDPQSVCCNVVVDVDDDDHDDPDDRDGAQPPHPPHDDDDDDDD

InterPro domains:
  IPR007763 NADH dehydrogenase [ubiquinone] 1 alpha subcomplex subunit 12 [PF05071] (7-81)
  IPR007763 NADH dehydrogenase [ubiquinone] 1 alpha subcomplex subunit 12 [PTHR12910] (4-81)